Protein AF-A0A3D5VF65-F1 (afdb_monomer_lite)

Structure (mmCIF, N/CA/C/O backbone):
data_AF-A0A3D5VF65-F1
#
_entry.id   AF-A0A3D5VF65-F1
#
loop_
_atom_site.group_PDB
_atom_site.id
_atom_site.type_symbol
_atom_site.label_atom_id
_atom_site.label_alt_id
_atom_site.label_comp_id
_atom_site.label_asym_id
_atom_site.label_entity_id
_atom_site.label_seq_id
_atom_site.pdbx_PDB_ins_code
_atom_site.Cartn_x
_atom_site.Cartn_y
_atom_site.Cartn_z
_atom_site.occupancy
_atom_site.B_iso_or_equiv
_atom_site.auth_seq_id
_atom_site.auth_comp_id
_atom_site.auth_asym_id
_atom_site.auth_atom_id
_atom_site.pdbx_PDB_model_num
ATOM 1 N N . MET A 1 1 ? -19.037 -0.150 0.923 1.00 71.06 1 MET A N 1
ATOM 2 C CA . MET A 1 1 ? -17.725 -0.255 1.592 1.00 71.06 1 MET A CA 1
ATOM 3 C C . MET A 1 1 ? -16.725 0.365 0.636 1.00 71.06 1 MET A C 1
ATOM 5 O O . MET A 1 1 ? -16.761 -0.032 -0.521 1.00 71.06 1 MET A O 1
ATOM 9 N N . TYR A 1 2 ? -15.944 1.362 1.051 1.00 88.25 2 TYR A N 1
ATOM 10 C CA . TYR A 1 2 ? -14.965 1.999 0.163 1.00 88.25 2 TYR A CA 1
ATOM 11 C C . TYR A 1 2 ? -13.652 1.228 0.209 1.00 88.25 2 TYR A C 1
ATOM 13 O O . TYR A 1 2 ? -13.200 0.848 1.295 1.00 88.25 2 TYR A O 1
ATOM 21 N N . LYS A 1 3 ? -13.072 0.990 -0.962 1.00 94.75 3 LYS A N 1
ATOM 22 C CA . LYS A 1 3 ? -11.752 0.401 -1.105 1.00 94.75 3 LYS A CA 1
ATOM 23 C C . LYS A 1 3 ? -10.777 1.514 -1.496 1.00 94.75 3 LYS A C 1
ATOM 25 O O . LYS A 1 3 ? -11.158 2.532 -2.060 1.00 94.75 3 LYS A O 1
ATOM 30 N N . ILE A 1 4 ? -9.522 1.372 -1.102 1.00 96.88 4 ILE A N 1
ATOM 31 C CA . ILE A 1 4 ? -8.481 2.373 -1.325 1.00 96.88 4 ILE A CA 1
ATOM 32 C C . ILE A 1 4 ? -7.267 1.637 -1.874 1.00 96.88 4 ILE A C 1
ATOM 34 O O . ILE A 1 4 ? -6.754 0.726 -1.229 1.00 96.88 4 ILE A O 1
ATOM 38 N N . LEU A 1 5 ? -6.803 2.039 -3.054 1.00 97.69 5 LEU A N 1
ATOM 39 C CA . LEU A 1 5 ? -5.515 1.610 -3.588 1.00 97.69 5 LEU A CA 1
ATOM 40 C C . LEU A 1 5 ? -4.483 2.705 -3.318 1.00 97.69 5 LEU A C 1
ATOM 42 O O . LEU A 1 5 ? -4.673 3.851 -3.720 1.00 97.69 5 LEU A O 1
ATOM 46 N N . ILE A 1 6 ? -3.410 2.350 -2.623 1.00 97.88 6 ILE A N 1
ATOM 47 C CA . ILE A 1 6 ? -2.318 3.247 -2.253 1.00 97.88 6 ILE A CA 1
ATOM 48 C C . ILE A 1 6 ? -1.201 3.085 -3.283 1.00 97.88 6 ILE A C 1
ATOM 50 O O . ILE A 1 6 ? -0.646 1.996 -3.433 1.00 97.88 6 ILE A O 1
ATOM 54 N N . VAL A 1 7 ? -0.870 4.175 -3.973 1.00 97.38 7 VAL A N 1
ATOM 55 C CA . VAL A 1 7 ? 0.272 4.268 -4.892 1.00 97.38 7 VAL A CA 1
ATOM 56 C C . VAL A 1 7 ? 1.332 5.132 -4.216 1.00 97.38 7 VAL A C 1
ATOM 58 O O . VAL A 1 7 ? 1.182 6.348 -4.177 1.00 97.38 7 VAL A O 1
ATOM 61 N N . GLU A 1 8 ? 2.360 4.502 -3.654 1.00 98.00 8 GLU A N 1
ATOM 62 C CA . GLU A 1 8 ? 3.418 5.160 -2.873 1.00 98.00 8 GLU A CA 1
ATOM 63 C C . GLU A 1 8 ? 4.720 4.372 -3.036 1.00 98.00 8 GLU A C 1
ATOM 65 O O . GLU A 1 8 ? 4.702 3.158 -2.850 1.00 98.00 8 GLU A O 1
ATOM 70 N N . ASP A 1 9 ? 5.824 5.030 -3.396 1.00 95.44 9 ASP A N 1
ATOM 71 C CA . ASP A 1 9 ? 7.108 4.391 -3.723 1.00 95.44 9 ASP A CA 1
ATOM 72 C C . ASP A 1 9 ? 7.895 3.916 -2.492 1.00 95.44 9 ASP A C 1
ATOM 74 O O . ASP A 1 9 ? 8.615 2.916 -2.567 1.00 95.44 9 ASP A O 1
ATOM 78 N N . ASP A 1 10 ? 7.730 4.576 -1.344 1.00 97.50 10 ASP A N 1
ATOM 79 C CA . ASP A 1 10 ? 8.294 4.120 -0.076 1.00 97.50 10 ASP A CA 1
ATOM 80 C C . ASP A 1 10 ? 7.376 3.090 0.605 1.00 97.50 10 ASP A C 1
ATOM 82 O O . ASP A 1 10 ? 6.280 3.392 1.089 1.00 97.50 10 ASP A O 1
ATOM 86 N N . SER A 1 11 ? 7.859 1.850 0.719 1.00 95.25 11 SER A N 1
ATOM 87 C CA . SER A 1 11 ? 7.104 0.751 1.331 1.00 95.25 11 SER A CA 1
ATOM 88 C C . SER A 1 11 ? 6.737 0.985 2.801 1.00 95.25 11 SER A C 1
ATOM 90 O O . SER A 1 11 ? 5.729 0.462 3.275 1.00 95.25 11 SER A O 1
ATOM 92 N N . THR A 1 12 ? 7.547 1.751 3.535 1.00 97.69 12 THR A N 1
ATOM 93 C CA . THR A 1 12 ? 7.299 2.083 4.944 1.00 97.69 12 THR A CA 1
ATOM 94 C C . THR A 1 12 ? 6.120 3.038 5.053 1.00 97.69 12 THR A C 1
ATOM 96 O O . THR A 1 12 ? 5.226 2.824 5.873 1.00 97.69 12 THR A O 1
ATOM 99 N N . ILE A 1 13 ? 6.092 4.068 4.202 1.00 98.06 13 ILE A N 1
ATOM 100 C CA . ILE A 1 13 ? 4.995 5.039 4.155 1.00 98.06 13 ILE A CA 1
ATOM 101 C C . ILE A 1 13 ? 3.715 4.349 3.684 1.00 98.06 13 ILE A C 1
ATOM 103 O O . ILE A 1 13 ? 2.684 4.467 4.348 1.00 98.06 13 ILE A O 1
ATOM 107 N N . ALA A 1 14 ? 3.787 3.562 2.607 1.00 98.06 14 ALA A N 1
ATOM 108 C CA . ALA A 1 14 ? 2.646 2.827 2.069 1.00 98.06 14 ALA A CA 1
ATOM 109 C C . ALA A 1 14 ? 1.989 1.932 3.135 1.00 98.06 14 ALA A C 1
ATOM 111 O O . ALA A 1 14 ? 0.774 1.983 3.343 1.00 98.06 14 ALA A O 1
ATOM 112 N N . ALA A 1 15 ? 2.801 1.148 3.857 1.0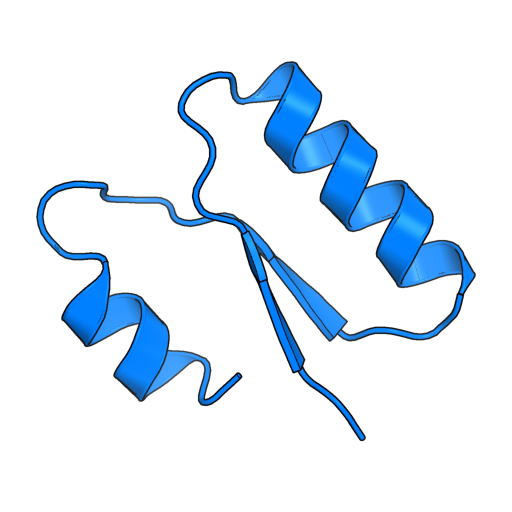0 97.69 15 ALA A N 1
ATOM 113 C CA . ALA A 1 15 ? 2.323 0.263 4.914 1.00 97.69 15 ALA A CA 1
ATOM 114 C C . ALA A 1 15 ? 1.710 1.037 6.091 1.00 97.69 15 ALA A C 1
ATOM 116 O O . ALA A 1 15 ? 0.627 0.681 6.557 1.00 97.69 15 ALA A O 1
ATOM 117 N N . LEU A 1 16 ? 2.358 2.121 6.534 1.00 98.38 16 LEU A N 1
ATOM 118 C CA . LEU A 1 16 ? 1.849 2.961 7.619 1.00 98.38 16 LEU A CA 1
ATOM 119 C C . LEU A 1 16 ? 0.486 3.573 7.262 1.00 98.38 16 LEU A C 1
ATOM 121 O O . LEU A 1 16 ? -0.425 3.594 8.091 1.00 98.38 16 LEU A O 1
ATOM 125 N N . VAL A 1 17 ? 0.317 4.061 6.031 1.00 98.19 17 VAL A N 1
ATOM 126 C CA . VAL A 1 17 ? -0.961 4.615 5.557 1.00 98.19 17 VAL A CA 1
ATOM 127 C C . VAL A 1 17 ? -2.038 3.528 5.506 1.00 98.19 17 VAL A C 1
ATOM 129 O O . VAL A 1 17 ? -3.141 3.748 6.009 1.00 98.19 17 VAL A O 1
ATOM 132 N N . ALA A 1 18 ? -1.722 2.347 4.966 1.00 97.75 18 ALA A N 1
ATOM 133 C CA . ALA A 1 18 ? -2.657 1.224 4.898 1.00 97.75 18 ALA A CA 1
ATOM 134 C C . ALA A 1 18 ? -3.143 0.782 6.287 1.00 97.75 18 ALA A C 1
ATOM 136 O O . ALA A 1 18 ? -4.341 0.575 6.483 1.00 97.75 18 ALA A O 1
ATOM 137 N N . GLU A 1 19 ? -2.235 0.687 7.263 1.00 98.00 19 GLU A N 1
ATOM 138 C CA . GLU A 1 19 ? -2.559 0.313 8.642 1.00 98.00 19 GLU A CA 1
ATOM 139 C C . GLU A 1 19 ? -3.503 1.329 9.297 1.00 98.00 19 GLU A C 1
ATOM 141 O O . GLU A 1 19 ? -4.543 0.951 9.842 1.00 98.00 19 GLU A O 1
ATOM 146 N N . ASN A 1 20 ? -3.185 2.625 9.201 1.00 97.88 20 ASN A N 1
ATOM 147 C CA . ASN A 1 20 ? -4.017 3.687 9.774 1.00 97.88 20 ASN A CA 1
ATOM 148 C C . ASN A 1 20 ? -5.416 3.727 9.138 1.00 97.88 20 ASN A C 1
ATOM 150 O O . ASN A 1 20 ? -6.417 3.852 9.844 1.00 97.88 20 ASN A O 1
ATOM 154 N N . LEU A 1 21 ? -5.509 3.564 7.814 1.00 96.88 21 LEU A N 1
ATOM 155 C CA . LEU A 1 21 ? -6.795 3.474 7.115 1.00 96.88 21 LEU A CA 1
ATOM 156 C C . LEU A 1 21 ? -7.595 2.238 7.550 1.00 96.88 21 LEU A C 1
ATOM 158 O O . LEU A 1 21 ? -8.811 2.326 7.739 1.00 96.88 21 LEU A O 1
ATOM 162 N N . GLY A 1 22 ? -6.920 1.109 7.778 1.00 95.62 22 GLY A N 1
ATOM 163 C CA . GLY A 1 22 ? -7.530 -0.104 8.319 1.00 95.62 22 GLY A CA 1
ATOM 164 C C . GLY A 1 22 ? -8.158 0.107 9.701 1.00 95.62 22 GLY A C 1
ATOM 165 O O . GLY A 1 22 ? -9.266 -0.368 9.948 1.00 95.62 22 GLY A O 1
ATOM 166 N N . GLN A 1 23 ? -7.518 0.890 10.578 1.00 96.44 23 GLN A N 1
ATOM 167 C CA . GLN A 1 23 ? -8.070 1.240 11.898 1.00 96.44 23 GLN A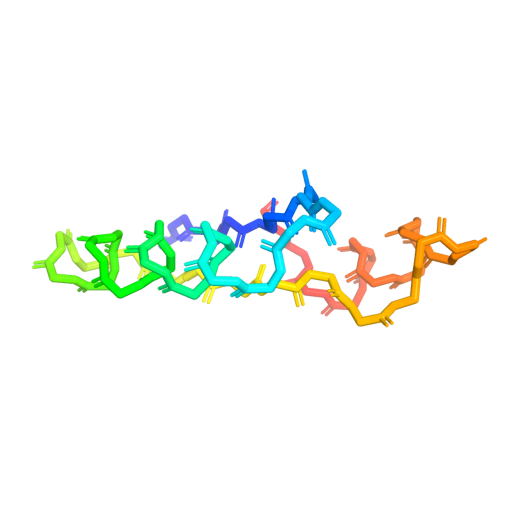 CA 1
ATOM 168 C C . GLN A 1 23 ? -9.367 2.058 11.807 1.00 96.44 23 GLN A C 1
ATOM 170 O O . GLN A 1 23 ? -10.210 1.988 12.700 1.00 96.44 23 GLN A O 1
ATOM 175 N N . TRP A 1 24 ? -9.559 2.812 10.723 1.00 95.00 24 TRP A N 1
ATOM 176 C CA . TRP A 1 24 ? -10.793 3.557 10.448 1.00 95.00 24 TRP A CA 1
ATOM 177 C C . TRP A 1 24 ? -11.849 2.728 9.699 1.00 95.00 24 TRP A C 1
ATOM 179 O O . TRP A 1 24 ? -12.910 3.247 9.353 1.00 95.00 24 TRP A O 1
ATOM 189 N N . GLY A 1 25 ? -11.587 1.437 9.470 1.00 94.56 25 GLY A N 1
ATOM 190 C CA . GLY A 1 25 ? -12.512 0.508 8.822 1.00 94.56 25 GLY A CA 1
ATOM 191 C C . GLY A 1 25 ? -12.483 0.540 7.292 1.00 94.56 25 GLY A C 1
ATOM 192 O O . GLY A 1 25 ? -13.378 -0.028 6.662 1.00 94.56 25 GLY A O 1
ATOM 193 N N . TYR A 1 26 ? -11.482 1.182 6.682 1.00 95.50 26 TYR A N 1
ATOM 194 C CA . TYR A 1 26 ? -11.296 1.146 5.232 1.00 95.50 26 TYR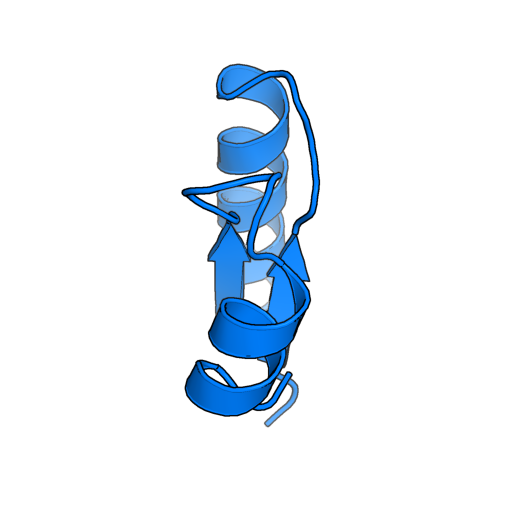 A CA 1
ATOM 195 C C . TYR A 1 26 ? -10.596 -0.142 4.788 1.00 95.50 26 TYR A C 1
ATOM 197 O O . TYR A 1 26 ? -9.726 -0.670 5.480 1.00 95.50 26 TYR A O 1
ATOM 205 N N . GLN A 1 27 ? -10.938 -0.625 3.591 1.00 95.88 27 GLN A N 1
ATOM 206 C CA . GLN A 1 27 ? -10.139 -1.636 2.897 1.00 95.88 27 GLN A CA 1
ATOM 207 C C . GLN A 1 27 ? -9.060 -0.933 2.076 1.00 95.88 27 GLN A C 1
ATOM 209 O O . GLN A 1 27 ? -9.338 -0.469 0.975 1.00 95.88 27 GLN A O 1
ATOM 214 N N . ALA A 1 28 ? -7.848 -0.844 2.616 1.00 96.44 28 ALA A N 1
ATOM 215 C CA . ALA A 1 28 ? -6.700 -0.268 1.926 1.00 96.44 28 ALA A CA 1
ATOM 216 C C . ALA A 1 28 ? -5.740 -1.361 1.432 1.00 96.44 28 ALA A C 1
ATOM 218 O O . ALA A 1 28 ? -5.464 -2.319 2.155 1.00 96.44 28 ALA A O 1
ATOM 219 N N . GLN A 1 29 ? -5.222 -1.206 0.215 1.00 96.88 29 GLN A N 1
ATOM 220 C CA . GLN A 1 29 ? -4.230 -2.094 -0.389 1.00 96.88 29 GLN A CA 1
ATOM 221 C C . GLN A 1 29 ? -3.131 -1.266 -1.057 1.00 96.88 29 GLN A C 1
ATOM 223 O O . GLN A 1 29 ? -3.428 -0.297 -1.748 1.00 96.88 29 GLN A O 1
ATOM 228 N N . CYS A 1 30 ? -1.868 -1.640 -0.857 1.00 97.81 30 CYS A N 1
ATOM 229 C CA . CYS A 1 30 ? -0.730 -0.995 -1.512 1.00 97.81 30 CYS A CA 1
ATOM 230 C C . CYS A 1 30 ? -0.459 -1.627 -2.877 1.00 97.81 30 CYS A C 1
ATOM 232 O O . CYS A 1 30 ? -0.564 -2.848 -3.011 1.00 97.81 30 CYS A O 1
ATOM 234 N N . VAL A 1 31 ? -0.072 -0.802 -3.852 1.00 97.38 31 VAL A N 1
ATOM 235 C CA . VAL A 1 31 ? 0.434 -1.278 -5.144 1.00 97.38 31 VAL A CA 1
ATOM 236 C C . VAL A 1 31 ? 1.720 -2.076 -4.956 1.00 97.38 31 VAL A C 1
ATOM 238 O O . VAL A 1 31 ? 2.579 -1.710 -4.154 1.00 97.38 31 VAL A O 1
ATOM 241 N N . SER A 1 32 ? 1.855 -3.153 -5.726 1.00 93.12 32 SER A N 1
ATOM 242 C CA . SER A 1 32 ? 3.045 -4.010 -5.748 1.00 93.12 32 SER A CA 1
ATOM 243 C C . SER A 1 32 ? 3.928 -3.822 -6.989 1.00 93.12 32 SER A C 1
ATOM 245 O O . SER A 1 32 ? 5.141 -4.013 -6.908 1.00 93.12 32 SER A O 1
ATOM 247 N N . ASP A 1 33 ? 3.344 -3.412 -8.119 1.00 94.81 33 ASP A N 1
ATOM 248 C CA . ASP A 1 33 ? 4.017 -3.130 -9.385 1.00 94.81 33 ASP A CA 1
ATOM 249 C C . ASP A 1 33 ? 3.598 -1.760 -9.942 1.00 94.81 33 ASP A C 1
ATOM 251 O O . ASP A 1 33 ? 2.537 -1.578 -10.545 1.00 94.81 33 AS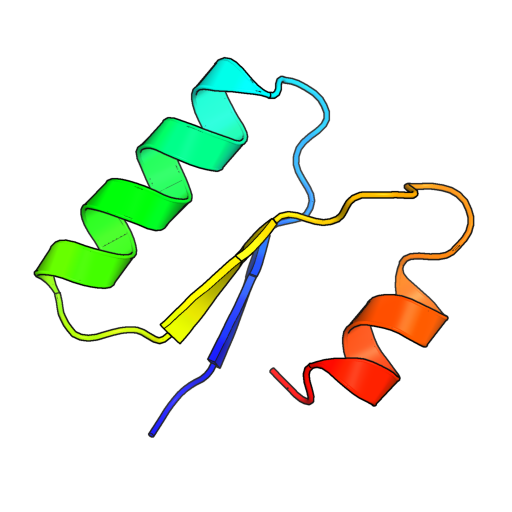P A O 1
ATOM 255 N N . PHE A 1 34 ? 4.491 -0.782 -9.802 1.00 94.19 34 PHE A N 1
ATOM 256 C CA . PHE A 1 34 ? 4.287 0.580 -10.303 1.00 94.19 34 PHE A CA 1
ATOM 257 C C . PHE A 1 34 ? 4.186 0.672 -11.827 1.00 94.19 34 PHE A C 1
ATOM 259 O O . PHE A 1 34 ? 3.645 1.650 -12.340 1.00 94.19 34 PHE A O 1
ATOM 266 N N . ASN A 1 35 ? 4.673 -0.325 -12.570 1.00 96.56 35 ASN A N 1
ATOM 267 C CA . ASN A 1 35 ? 4.519 -0.337 -14.024 1.00 96.56 35 ASN A CA 1
ATOM 268 C C . ASN A 1 35 ? 3.122 -0.802 -14.445 1.00 96.56 35 ASN A C 1
ATOM 270 O O . ASN A 1 35 ? 2.759 -0.645 -15.611 1.00 96.56 35 ASN A O 1
ATOM 274 N N . ASN A 1 36 ? 2.340 -1.363 -13.517 1.00 95.62 36 ASN A N 1
ATOM 275 C CA . ASN A 1 36 ? 1.059 -1.989 -13.811 1.00 95.62 36 ASN A CA 1
ATOM 276 C C . ASN A 1 36 ? -0.066 -1.574 -12.846 1.00 95.62 36 ASN A C 1
ATOM 278 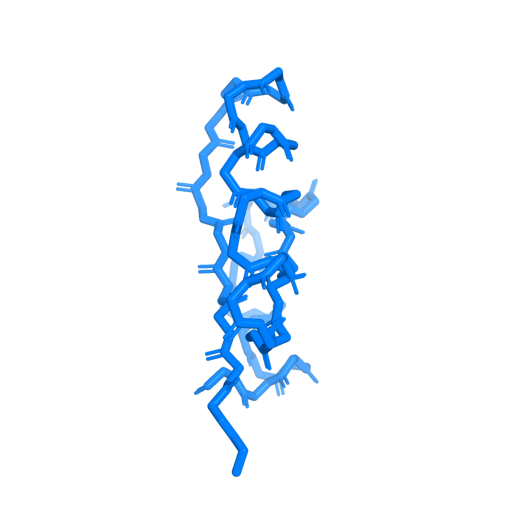O O . ASN A 1 36 ? -0.999 -2.336 -12.586 1.00 95.62 36 ASN A O 1
ATOM 282 N N . VAL A 1 37 ? -0.015 -0.329 -12.359 1.00 95.94 37 VAL A N 1
ATOM 283 C CA . VAL A 1 37 ? -1.016 0.247 -11.440 1.00 95.94 37 VAL A CA 1
ATOM 284 C C . VAL A 1 37 ? -2.443 0.101 -11.974 1.00 95.94 37 VAL A C 1
ATOM 286 O O . VAL A 1 37 ? -3.357 -0.184 -11.207 1.00 95.94 37 VAL A O 1
ATOM 289 N N . SER A 1 38 ? -2.655 0.269 -13.285 1.00 96.50 38 SER A N 1
ATOM 290 C CA . SER A 1 38 ? -3.985 0.143 -13.893 1.00 96.50 38 SER A CA 1
ATOM 291 C C . SER A 1 38 ? -4.571 -1.263 -13.745 1.00 96.50 38 SER A C 1
ATOM 293 O O . SER A 1 38 ? -5.749 -1.386 -13.419 1.00 96.50 38 SER A O 1
ATOM 295 N N . ALA A 1 39 ? -3.765 -2.316 -13.913 1.00 96.62 39 ALA A N 1
ATOM 296 C CA . ALA A 1 39 ? -4.240 -3.685 -13.719 1.00 96.62 39 ALA A CA 1
ATOM 297 C C . ALA A 1 39 ? -4.548 -3.974 -12.243 1.00 96.62 39 ALA A C 1
ATOM 299 O O . ALA A 1 39 ? -5.540 -4.634 -11.936 1.00 96.62 39 ALA A O 1
ATOM 300 N N . GLU A 1 40 ? -3.735 -3.450 -11.319 1.00 96.31 40 GLU A N 1
ATOM 301 C CA . GLU A 1 40 ? -4.014 -3.564 -9.884 1.00 96.31 40 GLU A CA 1
ATOM 302 C C . GLU A 1 40 ? -5.292 -2.812 -9.492 1.00 96.31 40 GLU A C 1
ATOM 304 O O . GLU A 1 40 ? -6.111 -3.337 -8.741 1.00 96.31 40 GLU A O 1
ATOM 309 N N . PHE A 1 41 ? -5.525 -1.626 -10.056 1.00 96.50 41 PHE A N 1
ATOM 310 C CA . PHE A 1 41 ? -6.764 -0.876 -9.864 1.00 96.50 41 PHE A CA 1
ATOM 311 C C . PHE A 1 41 ? -7.989 -1.661 -10.349 1.00 96.50 41 PHE A C 1
ATOM 313 O O . PHE A 1 41 ? -8.971 -1.783 -9.621 1.00 96.50 41 PHE A O 1
ATOM 320 N N . GLU A 1 42 ? -7.934 -2.252 -11.542 1.00 96.44 42 GLU A N 1
ATOM 321 C CA . GLU A 1 42 ? -9.027 -3.086 -12.058 1.00 96.44 42 GLU A CA 1
ATOM 322 C C . GLU A 1 42 ? -9.283 -4.333 -11.196 1.00 96.44 42 GLU A C 1
ATOM 324 O O . GLU A 1 42 ? -10.435 -4.735 -11.018 1.00 96.44 42 GLU A O 1
ATOM 329 N N . ALA A 1 43 ? -8.228 -4.931 -10.633 1.00 94.19 43 ALA A N 1
ATOM 330 C CA . ALA A 1 43 ? -8.331 -6.106 -9.772 1.00 94.19 43 ALA A CA 1
ATOM 331 C C . ALA A 1 43 ? -8.903 -5.778 -8.382 1.00 94.19 43 ALA A C 1
ATOM 333 O O . ALA A 1 43 ? -9.754 -6.509 -7.868 1.00 94.19 43 ALA A O 1
ATOM 334 N N . VAL A 1 44 ? -8.453 -4.681 -7.769 1.00 93.88 44 VAL A N 1
ATOM 335 C CA . VAL A 1 44 ? -8.891 -4.260 -6.429 1.00 93.88 44 VAL A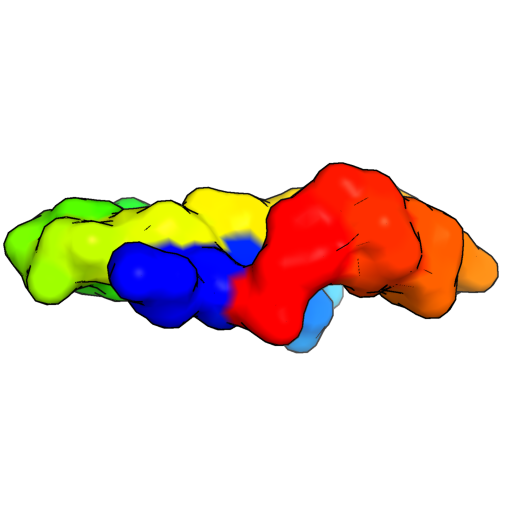 CA 1
ATOM 336 C C . VAL A 1 44 ? -10.293 -3.650 -6.476 1.00 93.88 44 VAL A C 1
ATOM 338 O O . VAL A 1 44 ? -11.075 -3.847 -5.540 1.00 93.88 44 VAL A O 1
ATOM 341 N N . GLN A 1 45 ? -10.641 -2.987 -7.582 1.00 92.12 45 GLN A N 1
ATOM 342 C CA . GLN A 1 45 ? -11.839 -2.159 -7.754 1.00 92.12 45 GLN A CA 1
ATOM 343 C C . GLN A 1 45 ? -12.033 -1.165 -6.592 1.00 92.12 45 GLN A C 1
ATOM 345 O O . GLN A 1 45 ? -13.022 -1.303 -5.863 1.00 92.12 45 GLN A O 1
ATOM 350 N N . PRO A 1 46 ? -11.069 -0.244 -6.370 1.00 85.19 46 PRO A N 1
ATOM 351 C CA . PRO A 1 46 ? -11.104 0.744 -5.293 1.00 85.19 46 PRO A CA 1
ATOM 352 C C . PRO A 1 46 ? -12.335 1.654 -5.337 1.00 85.19 46 PRO A C 1
ATOM 354 O O . PRO A 1 46 ? -12.635 2.171 -6.438 1.00 85.19 46 PRO A O 1
#

pLDDT: mean 95.39, std 4.38, range [71.06, 98.38]

Radius of gyration: 10.24 Å; chains: 1; bounding box: 26×11×26 Å

Sequence (46 aa):
MYKILIVEDDSTIAALVAENLGQWGYQAQCVSDFNNVSAEFEAVQP

Secondary structure (DSSP, 8-state):
--EEEE--S-HHHHHHHHHHHHHTT-EEEE-S-GGGHHHHHHHH--

Foldseek 3Di:
DDEAEDEDPDPVVQVVVCVVCVVVVYHYDYDDDPVPVVVVCVVRVD